Protein AF-A0A1X7VWN2-F1 (afdb_monomer_lite)

Sequence (57 aa):
MRGAHHYHILPWIENAPVVGIDCPEEVCSFIQDRITCHTPDNQYEIVVALIIDEAKS

Foldseek 3Di:
DPDDDDDDDDDDDPPQDDPPPDDPVSNVVSCVVPPDPDDDPPVCVVVVVVVVVVVVD

Radius of gyration: 14.17 Å; chains: 1; bounding box: 36×24×32 Å

pLDDT: mean 77.88, std 14.72, range [46.22, 97.69]

Secondary structure (DSSP, 8-state):
-PPP---------TTPPPTTTS-HHHHHHHHHHH--SSPPPTTTHHHHHHHHHHTT-

Organism: Amphimedon queenslandica (NCBI:txid400682)

Structure (mmCIF, N/CA/C/O ba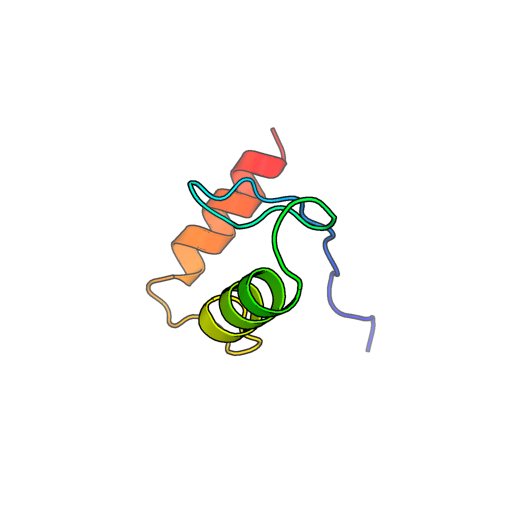ckbone):
data_AF-A0A1X7VWN2-F1
#
_entry.id   AF-A0A1X7VWN2-F1
#
loop_
_atom_site.group_PDB
_atom_site.id
_atom_site.type_symbol
_atom_site.label_atom_id
_atom_site.label_alt_id
_atom_site.label_comp_id
_atom_site.label_asym_id
_atom_site.label_entity_id
_atom_site.label_seq_id
_atom_site.pdbx_PDB_ins_code
_atom_site.Cartn_x
_atom_site.Cartn_y
_atom_site.Cartn_z
_atom_site.occupancy
_atom_site.B_iso_or_equiv
_atom_site.auth_seq_id
_atom_site.auth_comp_id
_atom_site.auth_asym_id
_atom_site.auth_atom_id
_atom_site.pdbx_PDB_model_num
ATOM 1 N N . MET A 1 1 ? 28.667 8.917 -11.137 1.00 46.22 1 MET A N 1
ATOM 2 C CA . MET A 1 1 ? 27.323 8.359 -10.885 1.00 46.22 1 MET A CA 1
ATOM 3 C C . MET A 1 1 ? 26.431 9.496 -10.422 1.00 46.22 1 MET A C 1
ATOM 5 O O . MET A 1 1 ? 26.593 9.953 -9.299 1.00 46.22 1 MET A O 1
ATOM 9 N N . ARG A 1 2 ? 25.591 10.047 -11.305 1.00 58.28 2 ARG A N 1
ATOM 10 C CA . ARG A 1 2 ? 24.515 10.954 -10.879 1.00 58.28 2 ARG A CA 1
ATOM 11 C C . ARG A 1 2 ? 23.391 10.053 -10.368 1.00 58.28 2 ARG A C 1
ATOM 13 O O . ARG A 1 2 ? 23.109 9.063 -11.037 1.00 58.28 2 ARG A O 1
ATOM 20 N N . GLY A 1 3 ? 22.873 10.320 -9.169 1.00 61.06 3 GLY A N 1
ATOM 21 C CA . GLY A 1 3 ? 21.846 9.488 -8.535 1.00 61.06 3 GLY A CA 1
ATOM 22 C C . GLY A 1 3 ? 20.698 9.187 -9.499 1.00 61.06 3 GLY A C 1
ATOM 23 O O . GLY A 1 3 ? 20.341 10.045 -10.308 1.00 61.06 3 GLY A O 1
ATOM 24 N N . ALA A 1 4 ? 20.177 7.959 -9.449 1.00 62.84 4 ALA A N 1
ATOM 25 C CA . ALA A 1 4 ? 19.013 7.570 -10.235 1.00 62.84 4 ALA A CA 1
ATOM 26 C C . ALA A 1 4 ? 17.858 8.555 -9.990 1.00 62.84 4 ALA A C 1
ATOM 28 O O . ALA A 1 4 ? 17.749 9.127 -8.903 1.00 62.84 4 ALA A O 1
ATOM 29 N N . HIS A 1 5 ? 17.015 8.769 -11.003 1.00 69.31 5 HIS A N 1
ATOM 30 C CA . HIS A 1 5 ? 15.836 9.616 -10.862 1.00 69.31 5 HIS A CA 1
ATOM 31 C C . HIS A 1 5 ? 14.960 9.073 -9.726 1.00 69.31 5 HIS A C 1
ATOM 33 O O . HIS A 1 5 ? 14.404 7.983 -9.830 1.00 69.31 5 HIS A O 1
ATOM 39 N N . HIS A 1 6 ? 14.894 9.818 -8.623 1.00 74.19 6 HIS A N 1
ATOM 40 C CA . HIS A 1 6 ? 14.037 9.510 -7.488 1.00 74.19 6 HIS A CA 1
ATOM 41 C C . HIS A 1 6 ? 12.720 10.259 -7.665 1.00 74.19 6 HIS A C 1
ATOM 43 O O . HIS A 1 6 ? 12.716 11.475 -7.867 1.00 74.19 6 HIS A O 1
ATOM 49 N N . TYR A 1 7 ? 11.618 9.523 -7.590 1.00 73.62 7 TYR A N 1
ATOM 50 C CA . TYR A 1 7 ? 10.270 10.063 -7.658 1.00 73.62 7 TYR A CA 1
ATOM 51 C C . TYR A 1 7 ? 9.591 9.863 -6.306 1.00 73.62 7 TYR A C 1
ATOM 53 O O . TYR A 1 7 ? 9.660 8.779 -5.732 1.00 73.62 7 TYR A O 1
ATOM 61 N N . HIS A 1 8 ? 8.916 10.902 -5.820 1.00 80.38 8 HIS A N 1
ATOM 62 C CA . HIS A 1 8 ? 7.959 10.778 -4.727 1.00 80.38 8 HIS A CA 1
ATOM 63 C C . HIS A 1 8 ? 6.571 10.580 -5.339 1.00 80.38 8 HIS A C 1
ATOM 65 O O . HIS A 1 8 ? 6.152 11.391 -6.162 1.00 80.38 8 HIS A O 1
ATOM 71 N N . ILE A 1 9 ? 5.876 9.506 -4.963 1.00 78.19 9 ILE A N 1
ATOM 72 C CA . ILE A 1 9 ? 4.546 9.155 -5.479 1.00 78.19 9 ILE A CA 1
ATOM 73 C C . ILE A 1 9 ? 3.613 8.934 -4.286 1.00 78.19 9 ILE A C 1
ATOM 75 O O . ILE A 1 9 ? 4.023 8.353 -3.282 1.00 78.19 9 ILE A O 1
ATOM 79 N N . LEU A 1 10 ? 2.364 9.387 -4.407 1.00 80.06 10 LEU A N 1
ATOM 80 C CA . LEU A 1 10 ? 1.283 9.114 -3.458 1.00 80.06 10 LEU A CA 1
ATOM 81 C C . LEU A 1 10 ? 0.200 8.282 -4.164 1.00 80.06 10 LEU A C 1
ATOM 83 O O . LEU A 1 10 ? -0.671 8.860 -4.814 1.00 80.06 10 LEU A O 1
ATOM 87 N N . PRO A 1 11 ? 0.262 6.940 -4.099 1.00 78.81 11 PRO A N 1
ATOM 88 C CA . PRO A 1 11 ? -0.762 6.089 -4.691 1.00 78.81 11 PRO A CA 1
ATOM 89 C C . PRO A 1 11 ? -1.976 5.960 -3.763 1.00 78.81 11 PRO A C 1
ATOM 91 O O . PRO A 1 11 ? -1.827 5.750 -2.559 1.00 78.81 11 PRO A O 1
ATOM 94 N N . TRP A 1 12 ? -3.182 6.025 -4.333 1.00 84.12 12 TRP A N 1
ATOM 95 C CA . TRP A 1 12 ? -4.386 5.546 -3.656 1.00 84.12 12 TRP A CA 1
ATOM 96 C C . TRP A 1 12 ? -4.585 4.071 -3.988 1.00 84.12 12 TRP A C 1
ATOM 98 O O . TRP A 1 12 ? -4.684 3.706 -5.160 1.00 84.12 12 TRP A O 1
ATOM 108 N N . ILE A 1 13 ? -4.617 3.223 -2.964 1.00 87.94 13 ILE A N 1
ATOM 109 C CA . ILE A 1 13 ? -4.798 1.781 -3.116 1.00 87.94 13 ILE A CA 1
ATOM 110 C C . ILE A 1 13 ? -6.094 1.410 -2.412 1.00 87.94 13 ILE A C 1
ATOM 112 O O . ILE A 1 13 ? -6.272 1.686 -1.226 1.00 87.94 13 ILE A O 1
ATOM 116 N N . GLU A 1 14 ? -7.007 0.794 -3.156 1.00 89.38 14 GLU A N 1
ATOM 117 C CA . GLU A 1 14 ? -8.280 0.350 -2.607 1.00 89.38 14 GLU A CA 1
ATOM 118 C C . GLU A 1 14 ? -8.047 -0.620 -1.438 1.00 89.38 14 GLU A C 1
ATOM 120 O O . GLU A 1 14 ? -7.267 -1.568 -1.551 1.00 89.38 14 GLU A O 1
ATOM 125 N N . ASN A 1 15 ? -8.733 -0.382 -0.316 1.00 90.31 15 ASN A N 1
ATOM 126 C CA . ASN A 1 15 ? -8.649 -1.186 0.910 1.00 90.31 15 ASN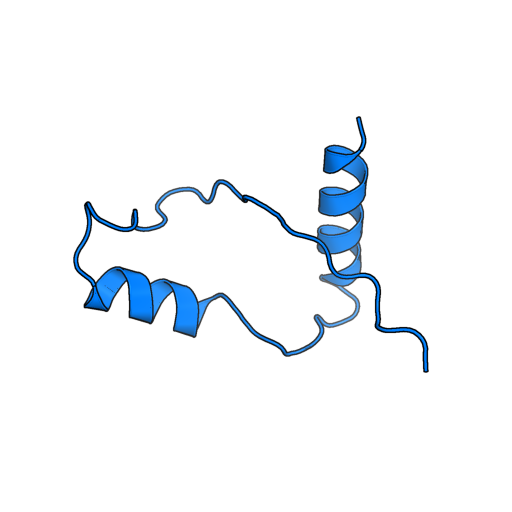 A CA 1
ATOM 127 C C . ASN A 1 15 ? -7.258 -1.227 1.580 1.00 90.31 15 ASN A C 1
ATOM 129 O O . ASN A 1 15 ? -6.999 -2.120 2.387 1.00 90.31 15 ASN A O 1
ATOM 133 N N . ALA A 1 16 ? -6.355 -0.293 1.262 1.00 92.75 16 ALA A N 1
ATOM 134 C CA . ALA A 1 16 ? -5.104 -0.158 2.001 1.00 92.75 16 ALA A CA 1
ATOM 135 C C . ALA A 1 16 ? -5.338 0.462 3.393 1.00 92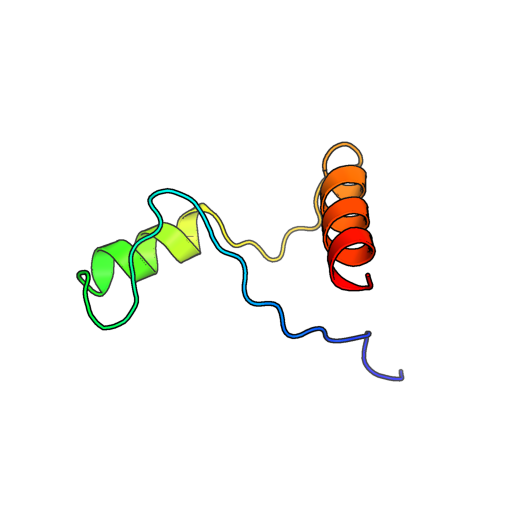.75 16 ALA A C 1
ATOM 137 O O . ALA A 1 16 ? -6.165 1.370 3.516 1.00 92.75 16 ALA A O 1
ATOM 138 N N . PRO A 1 17 ? -4.598 0.016 4.425 1.00 95.00 17 PRO A N 1
ATOM 139 C CA . PRO A 1 17 ? -4.676 0.609 5.752 1.00 95.00 17 PRO A CA 1
ATOM 140 C C . PRO A 1 17 ? -4.099 2.032 5.754 1.00 95.00 17 PRO A C 1
ATOM 142 O O . PRO A 1 17 ? -3.150 2.348 5.028 1.00 95.00 17 PRO A O 1
ATOM 145 N N . VAL A 1 18 ? -4.660 2.897 6.593 1.00 92.06 18 VAL A N 1
ATOM 146 C CA . VAL A 1 18 ? -4.336 4.319 6.694 1.00 92.06 18 VAL A CA 1
ATOM 147 C C . VAL A 1 18 ? -3.453 4.582 7.911 1.00 92.06 18 VAL A C 1
ATOM 149 O O . VAL A 1 18 ? -3.819 4.325 9.060 1.00 92.06 18 VAL A O 1
ATOM 152 N N . VAL A 1 19 ? -2.280 5.164 7.659 1.00 90.69 19 VAL A N 1
ATOM 153 C CA . VAL A 1 19 ? -1.319 5.551 8.701 1.00 90.69 19 VAL A CA 1
ATOM 154 C C . VAL A 1 19 ? -1.965 6.517 9.700 1.00 90.69 19 VAL A C 1
ATOM 156 O O . VAL A 1 19 ? -2.508 7.550 9.314 1.00 9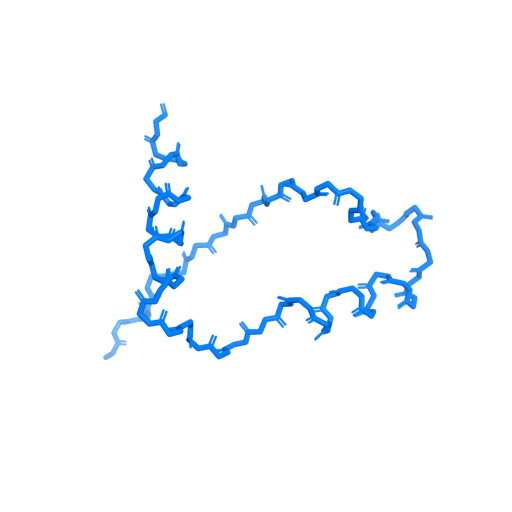0.69 19 VAL A O 1
ATOM 159 N N . GLY A 1 20 ? -1.865 6.202 10.995 1.00 92.25 20 GLY A N 1
ATOM 160 C CA . GLY A 1 20 ? -2.422 7.020 12.078 1.00 92.25 20 GLY A CA 1
ATOM 161 C C . GLY A 1 20 ? -3.918 6.810 12.333 1.00 92.25 20 GLY A C 1
ATOM 162 O O . GLY A 1 20 ? -4.457 7.447 13.237 1.00 92.25 20 GLY A O 1
ATOM 163 N N . ILE A 1 21 ? -4.567 5.926 11.570 1.00 96.19 21 ILE A N 1
ATOM 164 C CA . ILE A 1 21 ? -5.946 5.480 11.799 1.00 96.19 21 ILE A CA 1
ATOM 165 C C . ILE A 1 21 ? -5.947 3.992 12.157 1.00 96.19 21 ILE A C 1
ATOM 167 O O . ILE A 1 21 ? -6.396 3.634 13.244 1.00 96.19 21 ILE A O 1
ATOM 171 N N . ASP A 1 22 ? -5.416 3.151 11.269 1.00 97.06 22 ASP A N 1
ATOM 172 C CA . ASP A 1 22 ? -5.371 1.696 11.443 1.00 97.06 22 ASP A CA 1
ATOM 173 C C . ASP A 1 22 ? -4.170 1.258 12.291 1.00 97.06 22 ASP A C 1
ATOM 175 O O . ASP A 1 22 ? -3.251 2.046 12.562 1.00 97.06 22 ASP A O 1
ATOM 179 N N . CYS A 1 23 ? -4.173 0.001 12.751 1.00 97.69 23 CYS A N 1
ATOM 180 C CA . CYS A 1 23 ? -3.140 -0.448 13.677 1.00 97.69 23 CYS A CA 1
ATOM 181 C C . CYS A 1 23 ? -1.754 -0.512 13.001 1.00 97.69 23 CYS A C 1
ATOM 183 O O . CYS A 1 23 ? -1.644 -0.865 11.819 1.00 97.69 23 CYS A O 1
ATOM 185 N N . PRO A 1 24 ? -0.670 -0.177 13.730 1.00 97.12 24 PRO A N 1
ATOM 186 C CA . PRO A 1 24 ? 0.677 -0.176 13.166 1.00 97.12 24 PRO A CA 1
ATOM 187 C C . PRO A 1 24 ? 1.071 -1.517 12.546 1.00 97.12 24 PRO A C 1
ATOM 189 O O . PRO A 1 24 ? 1.753 -1.538 11.524 1.00 97.12 24 PRO A O 1
ATOM 192 N N . GLU A 1 25 ? 0.633 -2.629 13.130 1.00 97.62 25 GLU A N 1
ATOM 193 C CA . GLU A 1 25 ? 0.931 -3.977 12.659 1.00 97.62 25 GLU A CA 1
ATOM 194 C C . GLU A 1 25 ? 0.292 -4.267 11.293 1.00 97.62 25 GLU A C 1
ATOM 196 O O . GLU A 1 25 ? 0.965 -4.807 10.416 1.00 97.62 25 GLU A O 1
ATOM 201 N N . GLU A 1 26 ? -0.961 -3.859 11.070 1.00 96.00 26 GLU A N 1
ATOM 202 C CA . GLU A 1 26 ? -1.645 -3.996 9.774 1.00 96.00 26 GLU A CA 1
ATOM 203 C C . GLU A 1 26 ? -0.978 -3.140 8.700 1.00 96.00 26 GLU A C 1
ATOM 205 O O . GLU A 1 26 ? -0.716 -3.626 7.597 1.00 96.00 26 GLU A O 1
ATOM 210 N N . VAL A 1 27 ? -0.637 -1.891 9.031 1.00 94.88 27 VAL A N 1
ATOM 211 C CA . VAL A 1 27 ? 0.102 -0.996 8.129 1.00 94.88 27 VAL A CA 1
ATOM 212 C C . VAL A 1 27 ? 1.455 -1.607 7.759 1.00 94.88 27 VAL A C 1
ATOM 214 O O . VAL A 1 27 ? 1.797 -1.690 6.578 1.00 94.88 27 VAL A O 1
ATOM 217 N N . CYS A 1 28 ? 2.219 -2.073 8.752 1.00 94.94 28 CYS A N 1
ATOM 218 C CA . CYS A 1 28 ? 3.529 -2.679 8.526 1.00 94.94 28 CYS A CA 1
ATOM 219 C C . CYS A 1 28 ? 3.424 -3.950 7.677 1.00 94.94 28 CYS A C 1
ATOM 221 O O . CYS A 1 28 ? 4.187 -4.098 6.723 1.00 94.94 28 CYS A O 1
ATOM 223 N N . SER A 1 29 ? 2.474 -4.839 7.982 1.00 95.88 29 SER A N 1
ATOM 224 C CA . SER A 1 29 ? 2.262 -6.074 7.217 1.00 95.88 29 SER A CA 1
ATOM 225 C C . SER A 1 29 ? 1.868 -5.770 5.776 1.00 95.88 29 SER A C 1
ATOM 227 O O . SER A 1 29 ? 2.433 -6.345 4.851 1.00 95.88 29 SER A O 1
ATOM 229 N N . PHE A 1 30 ? 0.955 -4.819 5.557 1.00 93.44 30 PHE A N 1
ATOM 230 C CA . PHE A 1 30 ? 0.518 -4.445 4.215 1.00 93.44 30 PHE A CA 1
ATOM 231 C C . PHE A 1 30 ? 1.677 -3.937 3.351 1.00 93.44 30 PHE A C 1
ATOM 233 O O . PHE A 1 30 ? 1.795 -4.345 2.193 1.00 93.44 30 PHE A O 1
ATOM 240 N N . ILE A 1 31 ? 2.534 -3.073 3.913 1.00 91.62 31 ILE A N 1
ATOM 241 C CA . ILE A 1 31 ? 3.728 -2.553 3.233 1.00 91.62 31 ILE A CA 1
ATOM 242 C C . ILE A 1 31 ? 4.697 -3.696 2.930 1.00 91.62 31 ILE A C 1
ATOM 244 O O . ILE A 1 31 ? 5.140 -3.823 1.792 1.00 91.62 31 ILE A O 1
ATOM 248 N N . GLN A 1 32 ? 5.001 -4.537 3.919 1.00 90.94 32 GLN A N 1
ATOM 249 C CA . GLN A 1 32 ? 5.959 -5.633 3.779 1.00 90.94 32 GLN A CA 1
ATOM 250 C C . GLN A 1 32 ? 5.530 -6.666 2.725 1.00 90.94 32 GLN A C 1
ATOM 252 O O . GLN A 1 32 ? 6.384 -7.195 2.013 1.00 90.94 32 GLN A O 1
ATOM 257 N N . ASP A 1 33 ? 4.225 -6.925 2.608 1.00 91.25 33 ASP A N 1
ATOM 258 C CA . ASP A 1 33 ? 3.662 -7.904 1.674 1.00 91.25 33 ASP A CA 1
ATOM 259 C C . ASP A 1 33 ? 3.621 -7.407 0.222 1.00 91.25 33 ASP A C 1
ATOM 261 O O . ASP A 1 33 ? 3.677 -8.210 -0.709 1.00 91.25 33 ASP A O 1
ATOM 265 N N . ARG A 1 34 ? 3.461 -6.093 0.006 1.00 86.81 34 ARG A N 1
ATOM 266 C CA . ARG A 1 34 ? 3.125 -5.524 -1.316 1.00 86.81 34 ARG A CA 1
ATOM 267 C C . ARG A 1 34 ? 4.184 -4.593 -1.890 1.00 86.81 34 ARG A C 1
ATOM 269 O O . ARG A 1 34 ? 4.255 -4.446 -3.108 1.00 86.81 34 ARG A O 1
ATOM 276 N N . ILE A 1 35 ? 4.992 -3.952 -1.051 1.00 86.44 35 ILE A N 1
ATOM 277 C CA . ILE A 1 35 ? 6.040 -3.026 -1.482 1.00 86.44 35 ILE A CA 1
ATOM 278 C C . ILE A 1 35 ? 7.372 -3.763 -1.484 1.00 86.44 35 ILE A C 1
ATOM 280 O O . ILE A 1 35 ? 7.827 -4.274 -0.463 1.00 86.44 35 ILE A O 1
ATOM 284 N N . THR A 1 36 ? 8.020 -3.810 -2.645 1.00 84.06 36 THR A N 1
ATOM 285 C CA . THR A 1 36 ? 9.270 -4.545 -2.814 1.00 84.06 36 THR A CA 1
ATOM 286 C C . THR A 1 36 ? 10.288 -3.760 -3.627 1.00 84.06 36 THR A C 1
ATOM 288 O O . THR A 1 36 ? 9.938 -2.989 -4.515 1.00 84.06 36 THR A O 1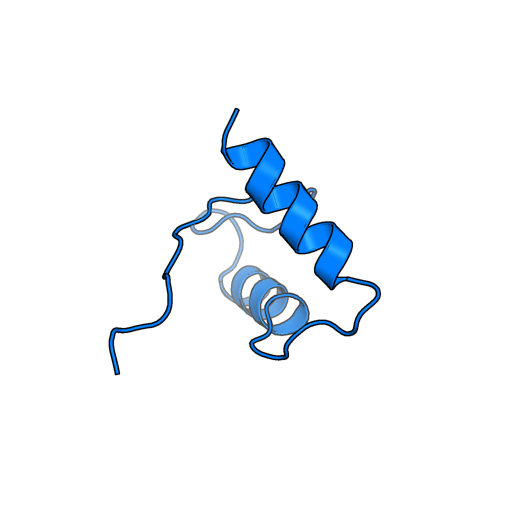
ATOM 291 N N . CYS A 1 37 ? 11.567 -3.977 -3.322 1.00 82.12 37 CYS A N 1
ATOM 292 C CA . CYS A 1 37 ? 12.680 -3.434 -4.098 1.00 82.12 37 CYS A CA 1
ATOM 293 C C . CYS A 1 37 ? 13.025 -4.304 -5.317 1.00 82.12 37 CYS A C 1
ATOM 295 O O . CYS A 1 37 ? 13.901 -3.932 -6.095 1.00 82.12 37 CYS A O 1
ATOM 297 N N . HIS A 1 38 ? 12.400 -5.477 -5.460 1.00 82.06 38 HIS A N 1
ATOM 298 C CA . HIS A 1 38 ? 12.614 -6.334 -6.620 1.00 82.06 38 HIS A CA 1
ATOM 299 C C . HIS A 1 38 ? 12.023 -5.668 -7.860 1.00 82.06 38 HIS A C 1
ATOM 301 O O . HIS A 1 38 ? 10.850 -5.296 -7.873 1.00 82.06 38 HIS A O 1
ATOM 307 N N . THR A 1 39 ? 12.843 -5.527 -8.900 1.00 76.19 39 THR A N 1
ATOM 308 C CA . THR A 1 39 ? 12.373 -5.014 -10.183 1.00 76.19 39 THR A CA 1
ATOM 309 C C . THR A 1 39 ? 11.303 -5.959 -10.732 1.00 76.19 39 THR A C 1
ATOM 311 O O . THR A 1 39 ? 11.547 -7.170 -10.761 1.00 76.19 39 THR A O 1
ATOM 314 N N . PRO A 1 40 ? 10.134 -5.439 -11.149 1.00 72.25 40 PRO A N 1
ATOM 315 C CA . PRO A 1 40 ? 9.121 -6.250 -11.803 1.00 72.25 40 PRO A CA 1
ATOM 316 C C . PRO A 1 40 ? 9.696 -7.002 -13.006 1.00 72.25 40 PRO A C 1
ATOM 318 O O . PRO A 1 40 ? 10.577 -6.497 -13.702 1.00 72.25 40 PRO A O 1
ATOM 321 N N . ASP A 1 41 ? 9.170 -8.193 -13.283 1.00 75.19 41 ASP A N 1
ATOM 322 C CA . ASP A 1 41 ? 9.412 -8.828 -14.574 1.00 75.19 41 ASP A CA 1
ATOM 323 C C . ASP A 1 41 ? 8.746 -8.024 -15.714 1.00 75.19 41 ASP A C 1
ATOM 325 O O . ASP A 1 41 ? 7.965 -7.089 -15.502 1.00 75.19 41 ASP A O 1
ATOM 329 N N . ASN A 1 42 ? 9.075 -8.386 -16.956 1.00 68.56 42 ASN A N 1
ATOM 330 C CA . ASN A 1 42 ? 8.704 -7.644 -18.164 1.00 68.56 42 ASN A CA 1
ATOM 331 C C . ASN A 1 42 ? 7.184 -7.417 -18.337 1.00 68.56 42 ASN A C 1
ATOM 333 O O . ASN A 1 42 ? 6.781 -6.617 -19.181 1.00 68.56 42 ASN A O 1
ATOM 337 N N . GLN A 1 43 ? 6.338 -8.131 -17.586 1.00 65.62 43 GLN A N 1
ATOM 338 C CA . GLN A 1 43 ? 4.880 -8.028 -17.647 1.00 65.62 43 GLN A CA 1
ATOM 339 C C . GLN A 1 43 ? 4.352 -6.845 -16.819 1.00 65.62 43 GLN A C 1
ATOM 341 O O . GLN A 1 43 ? 3.342 -6.244 -17.186 1.00 65.62 43 GLN A O 1
ATOM 346 N N . TYR A 1 44 ? 5.050 -6.469 -15.743 1.00 63.28 44 TYR A N 1
ATOM 347 C CA . TYR A 1 44 ? 4.653 -5.381 -14.842 1.00 63.28 44 TYR A CA 1
ATOM 348 C C . TYR A 1 44 ? 5.407 -4.066 -15.105 1.00 63.28 44 TYR A C 1
ATOM 350 O O . TYR A 1 44 ? 4.951 -3.015 -14.652 1.00 63.28 44 TYR A O 1
ATOM 358 N N . GLU A 1 45 ? 6.498 -4.076 -15.887 1.00 61.22 45 GLU A N 1
ATOM 359 C CA . GLU A 1 45 ? 7.143 -2.837 -16.368 1.00 61.22 45 GLU A CA 1
ATOM 360 C C . GLU A 1 45 ? 6.159 -1.930 -17.120 1.00 61.22 45 GLU A C 1
ATOM 362 O O . GLU A 1 45 ? 6.166 -0.713 -16.932 1.00 61.22 45 GLU A O 1
ATOM 367 N N . ILE A 1 46 ? 5.267 -2.524 -17.923 1.00 58.81 46 ILE A N 1
ATOM 368 C CA . ILE A 1 46 ? 4.246 -1.787 -18.678 1.00 58.81 46 ILE A CA 1
ATOM 369 C C . ILE A 1 46 ? 3.305 -1.047 -17.719 1.00 58.81 46 ILE A C 1
ATOM 371 O O . ILE A 1 46 ? 2.970 0.109 -17.955 1.00 58.81 46 ILE A O 1
ATOM 375 N N . VAL A 1 47 ? 2.919 -1.677 -16.607 1.00 61.00 47 VAL A N 1
ATOM 376 C CA . VAL A 1 47 ? 1.993 -1.086 -15.630 1.00 61.00 47 VAL A CA 1
ATOM 377 C C . VAL A 1 47 ? 2.642 0.092 -14.902 1.00 61.00 47 VAL A C 1
ATOM 379 O O . VAL A 1 47 ? 2.015 1.137 -14.750 1.00 61.00 47 VAL A O 1
ATOM 382 N N . VAL A 1 48 ? 3.912 -0.031 -14.506 1.00 62.53 48 VAL A N 1
ATOM 383 C CA . VAL A 1 48 ? 4.644 1.066 -13.849 1.00 62.53 48 VAL A CA 1
ATOM 384 C C . VAL A 1 48 ? 4.857 2.242 -14.807 1.00 62.53 48 VAL A C 1
ATOM 386 O O . VAL A 1 48 ? 4.674 3.392 -14.409 1.00 62.53 48 VAL A O 1
ATOM 389 N N . ALA A 1 49 ? 5.190 1.974 -16.073 1.00 60.94 49 ALA A N 1
ATOM 390 C CA . ALA A 1 49 ? 5.348 3.016 -17.084 1.00 60.94 49 ALA A CA 1
ATOM 391 C C . ALA A 1 49 ? 4.039 3.782 -17.338 1.00 60.94 49 ALA A C 1
ATOM 393 O O . ALA A 1 49 ? 4.064 5.009 -17.401 1.00 60.94 49 ALA A O 1
ATOM 394 N N . LEU A 1 50 ? 2.904 3.076 -17.409 1.00 60.19 50 LEU A N 1
ATOM 395 C CA . LEU A 1 50 ? 1.579 3.684 -17.571 1.00 60.19 50 LEU A CA 1
ATOM 396 C C . LEU A 1 50 ? 1.204 4.570 -16.377 1.00 60.19 50 LEU A C 1
ATOM 398 O O . LEU A 1 50 ? 0.754 5.692 -16.570 1.00 60.19 50 LEU A O 1
ATOM 402 N N . ILE A 1 51 ? 1.454 4.112 -15.146 1.00 66.50 51 ILE A N 1
ATOM 403 C CA . ILE A 1 51 ? 1.183 4.906 -13.934 1.00 66.50 51 ILE A CA 1
ATOM 404 C C . ILE A 1 51 ? 2.008 6.204 -13.925 1.00 66.50 51 ILE A C 1
ATOM 406 O O . ILE A 1 51 ? 1.510 7.254 -13.521 1.00 66.50 51 ILE A O 1
ATOM 410 N N . ILE A 1 52 ? 3.269 6.152 -14.368 1.00 66.44 52 ILE A N 1
ATOM 411 C CA . ILE A 1 52 ? 4.136 7.337 -14.439 1.00 66.44 52 ILE A CA 1
ATOM 412 C C . ILE A 1 52 ? 3.694 8.299 -15.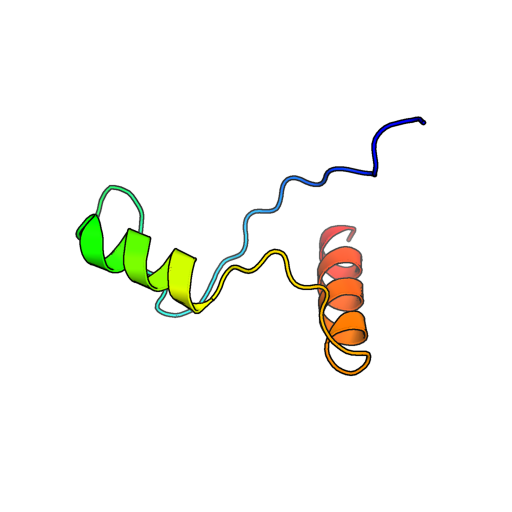552 1.00 66.44 52 ILE A C 1
ATOM 414 O O . ILE A 1 52 ? 3.857 9.508 -15.388 1.00 66.44 52 ILE A O 1
ATOM 418 N N . ASP A 1 53 ? 3.176 7.794 -16.672 1.00 61.91 53 ASP A N 1
ATOM 419 C CA . ASP A 1 53 ? 2.690 8.621 -17.784 1.00 61.91 53 ASP A CA 1
ATOM 420 C C . ASP A 1 53 ? 1.389 9.353 -17.417 1.00 61.91 53 ASP A C 1
ATOM 422 O O . ASP A 1 53 ? 1.309 10.571 -17.563 1.00 61.91 53 ASP A O 1
ATOM 426 N N . GLU A 1 54 ? 0.436 8.647 -16.800 1.00 59.62 54 GLU A N 1
ATOM 427 C CA . GLU A 1 54 ? -0.816 9.226 -16.284 1.00 59.62 54 GLU A CA 1
ATOM 428 C C . GLU A 1 54 ? -0.561 10.317 -15.229 1.00 59.62 54 GLU A C 1
ATOM 430 O O . GLU A 1 54 ? -1.259 11.326 -15.184 1.00 59.62 54 GLU A O 1
ATOM 435 N N . ALA A 1 55 ? 0.484 10.171 -14.407 1.00 59.28 55 ALA A N 1
ATOM 436 C CA . ALA A 1 55 ? 0.860 11.172 -13.406 1.00 59.28 55 ALA A CA 1
ATOM 437 C C . ALA A 1 55 ? 1.473 12.464 -13.992 1.00 59.28 55 ALA A C 1
ATOM 439 O O . ALA A 1 55 ? 1.757 13.396 -13.235 1.00 59.28 55 ALA A O 1
ATOM 440 N N . LYS A 1 56 ? 1.737 12.524 -15.305 1.00 57.97 56 LYS A N 1
ATOM 441 C CA . LYS A 1 56 ? 2.302 13.698 -15.996 1.00 57.97 56 LYS A CA 1
ATOM 442 C C . LYS A 1 56 ? 1.267 14.535 -16.759 1.00 57.97 56 LYS A C 1
ATOM 444 O O . LYS A 1 56 ? 1.667 15.555 -17.327 1.00 57.97 56 LYS A O 1
ATOM 449 N N . SER A 1 57 ? -0.005 14.128 -16.785 1.00 48.19 57 SER A N 1
ATOM 450 C CA . SER A 1 57 ? -1.113 14.902 -17.372 1.00 48.19 57 SER A CA 1
ATOM 451 C C . SER A 1 57 ? -1.764 15.853 -16.371 1.00 48.19 57 SER A C 1
ATOM 453 O O . SER A 1 57 ? -2.414 16.801 -16.871 1.00 48.19 57 SER A O 1
#